Protein AF-A0A6B3H8A5-F1 (afdb_monomer_lite)

Structure (mmCIF, N/CA/C/O backbone):
data_AF-A0A6B3H8A5-F1
#
_entry.id   AF-A0A6B3H8A5-F1
#
loop_
_atom_site.group_PDB
_atom_site.id
_atom_site.type_symbol
_atom_site.label_atom_id
_atom_site.label_alt_id
_atom_site.label_comp_id
_atom_site.label_asym_id
_atom_site.label_entity_id
_atom_site.label_seq_id
_atom_site.pdbx_PDB_ins_code
_atom_site.Cartn_x
_atom_site.Cartn_y
_atom_site.Cartn_z
_atom_site.occupancy
_atom_site.B_iso_or_equiv
_atom_site.auth_seq_id
_atom_site.auth_comp_id
_atom_site.auth_asym_id
_atom_site.auth_atom_id
_atom_site.pdbx_PDB_model_num
ATOM 1 N N . GLU A 1 1 ? 2.413 9.505 29.771 1.00 79.94 1 GLU A N 1
ATOM 2 C CA . GLU A 1 1 ? 3.469 8.481 29.616 1.00 79.94 1 GLU A CA 1
ATOM 3 C C . GLU A 1 1 ? 2.897 7.244 28.940 1.00 79.94 1 GLU A C 1
ATOM 5 O O . GLU A 1 1 ? 1.714 6.967 29.110 1.00 79.94 1 GLU A O 1
ATOM 10 N N . LEU A 1 2 ? 3.704 6.527 28.157 1.00 90.12 2 LEU A N 1
ATOM 11 C CA . LEU A 1 2 ? 3.282 5.300 27.485 1.00 90.12 2 LEU A CA 1
ATOM 12 C C . LEU A 1 2 ? 3.453 4.103 28.429 1.00 90.12 2 LEU A C 1
ATOM 14 O O . LEU A 1 2 ? 4.561 3.814 28.875 1.00 90.12 2 LEU A O 1
ATOM 18 N N . THR A 1 3 ? 2.366 3.391 28.726 1.00 97.56 3 THR A N 1
ATOM 19 C CA . THR A 1 3 ? 2.432 2.185 29.565 1.00 97.56 3 THR A CA 1
ATOM 20 C C . THR A 1 3 ? 3.146 1.049 28.828 1.00 97.56 3 THR A C 1
ATOM 22 O O . THR A 1 3 ? 3.123 0.983 27.599 1.00 97.56 3 THR A O 1
ATOM 25 N N . ARG A 1 4 ? 3.728 0.089 29.562 1.00 96.69 4 ARG A N 1
ATOM 26 C CA . ARG A 1 4 ? 4.323 -1.126 28.965 1.00 96.69 4 ARG A CA 1
ATOM 27 C C . ARG A 1 4 ? 3.332 -1.861 28.053 1.00 96.69 4 ARG A C 1
ATOM 29 O O . ARG A 1 4 ? 3.708 -2.297 26.971 1.00 96.69 4 ARG A O 1
ATOM 36 N N . ALA A 1 5 ? 2.073 -1.974 28.482 1.00 96.56 5 ALA A N 1
ATOM 37 C CA . ALA A 1 5 ? 1.014 -2.592 27.689 1.00 96.56 5 ALA A CA 1
ATOM 38 C C . ALA A 1 5 ? 0.718 -1.792 26.408 1.00 96.56 5 ALA A C 1
ATOM 40 O O . ALA A 1 5 ? 0.608 -2.381 25.337 1.00 96.56 5 ALA A O 1
ATOM 41 N N . GLY A 1 6 ? 0.666 -0.457 26.495 1.00 97.00 6 GLY A N 1
ATOM 42 C CA . GLY A 1 6 ? 0.504 0.415 25.330 1.00 97.00 6 GLY A CA 1
ATOM 43 C C . GLY A 1 6 ? 1.667 0.299 24.343 1.0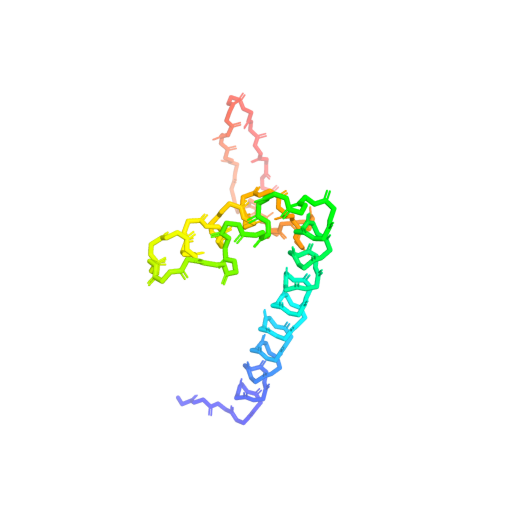0 97.00 6 GLY A C 1
ATOM 44 O O . GLY A 1 6 ? 1.444 0.187 23.141 1.00 97.00 6 GLY A O 1
ATOM 45 N N . ALA A 1 7 ? 2.904 0.243 24.842 1.00 97.06 7 ALA A N 1
ATOM 46 C CA . ALA A 1 7 ? 4.092 0.024 24.019 1.00 97.06 7 ALA A CA 1
ATOM 47 C C . ALA A 1 7 ? 4.052 -1.326 23.288 1.00 97.06 7 ALA A C 1
ATOM 49 O O . ALA A 1 7 ? 4.298 -1.380 22.084 1.00 97.06 7 ALA A O 1
ATOM 50 N N . ALA A 1 8 ? 3.684 -2.403 23.988 1.00 97.06 8 ALA A N 1
ATOM 51 C CA . ALA A 1 8 ? 3.545 -3.727 23.387 1.00 97.06 8 ALA A CA 1
ATOM 52 C C . ALA A 1 8 ? 2.439 -3.760 22.317 1.00 97.06 8 ALA A C 1
ATOM 54 O O . ALA A 1 8 ? 2.660 -4.281 21.225 1.00 97.06 8 ALA A O 1
ATOM 55 N N . ALA A 1 9 ? 1.278 -3.154 22.591 1.00 96.56 9 ALA A N 1
ATOM 56 C CA . ALA A 1 9 ? 0.173 -3.078 21.637 1.00 96.56 9 ALA A CA 1
ATOM 57 C C . ALA A 1 9 ? 0.559 -2.316 20.357 1.00 96.56 9 ALA A C 1
ATOM 59 O O . ALA A 1 9 ? 0.251 -2.767 19.255 1.00 96.56 9 ALA A O 1
ATOM 60 N N . MET A 1 10 ? 1.283 -1.200 20.482 1.00 96.19 10 MET A N 1
ATOM 61 C CA . MET A 1 10 ? 1.804 -0.478 19.316 1.00 96.19 10 MET A CA 1
ATOM 62 C C . MET A 1 10 ? 2.840 -1.295 18.543 1.00 96.19 10 MET A C 1
ATOM 64 O O . MET A 1 10 ? 2.823 -1.282 17.316 1.00 96.19 10 MET A O 1
ATOM 68 N N . GLY A 1 11 ? 3.705 -2.041 19.235 1.00 95.94 11 GLY A N 1
ATOM 69 C CA . GLY A 1 11 ? 4.651 -2.951 18.589 1.00 95.94 11 GLY A CA 1
ATOM 70 C C . GLY A 1 11 ? 3.946 -4.008 17.738 1.00 95.94 11 GLY A C 1
ATOM 71 O O . GLY A 1 11 ? 4.306 -4.205 16.580 1.00 95.94 11 GLY A O 1
ATOM 72 N N . VAL A 1 12 ? 2.890 -4.629 18.272 1.00 95.25 12 VAL A N 1
ATOM 73 C CA . VAL A 1 12 ? 2.063 -5.591 17.524 1.00 95.25 12 VAL A CA 1
ATOM 74 C C . VAL A 1 12 ? 1.377 -4.926 16.330 1.00 95.25 12 VAL A C 1
ATOM 76 O O . VAL A 1 12 ? 1.372 -5.495 15.241 1.00 95.25 12 VAL A O 1
ATOM 79 N N . LEU A 1 13 ? 0.840 -3.713 16.500 1.00 93.94 13 LEU A N 1
ATOM 80 C CA . LEU A 1 13 ? 0.220 -2.960 15.407 1.00 93.94 13 LEU A CA 1
ATOM 81 C C . LEU A 1 13 ? 1.207 -2.689 14.263 1.00 93.94 13 LEU A C 1
ATOM 83 O O . LEU A 1 13 ? 0.848 -2.873 13.103 1.00 93.94 13 LEU A O 1
ATOM 87 N N . LEU A 1 14 ? 2.433 -2.265 14.578 1.00 94.62 14 LEU A N 1
ATOM 88 C CA . LEU A 1 14 ? 3.475 -2.009 13.580 1.00 94.62 14 LEU A CA 1
ATOM 89 C C . LEU A 1 14 ? 3.938 -3.299 12.904 1.00 94.62 14 LEU A C 1
ATOM 91 O O . LEU A 1 14 ? 4.104 -3.318 11.686 1.00 94.62 14 LEU A O 1
ATOM 95 N N . LEU A 1 15 ? 4.103 -4.374 13.678 1.00 94.50 15 LEU A N 1
ATOM 96 C CA . LEU A 1 15 ? 4.491 -5.675 13.148 1.00 94.50 15 LEU A CA 1
ATOM 97 C C . LEU A 1 15 ? 3.448 -6.182 12.151 1.00 94.50 15 LEU A C 1
ATOM 99 O O . LEU A 1 15 ? 3.790 -6.451 11.009 1.00 94.50 15 LEU A O 1
ATOM 103 N N . LEU A 1 16 ? 2.177 -6.262 12.548 1.00 89.19 16 LEU A N 1
ATOM 104 C CA . LEU A 1 16 ? 1.115 -6.751 11.666 1.00 89.19 16 LEU A CA 1
ATOM 105 C C . LEU A 1 16 ? 0.889 -5.804 10.483 1.00 89.19 16 LEU A C 1
ATOM 107 O O . LEU A 1 16 ? 0.861 -6.234 9.333 1.00 89.19 16 LEU A O 1
ATOM 111 N N . GLY A 1 17 ? 0.773 -4.505 10.764 1.00 88.62 17 GLY A N 1
ATOM 112 C CA . GLY A 1 17 ? 0.473 -3.493 9.758 1.00 88.62 17 GLY A CA 1
ATOM 113 C C . GLY A 1 17 ? 1.574 -3.311 8.718 1.00 88.62 17 GLY A C 1
ATOM 114 O O . GLY A 1 17 ? 1.248 -2.993 7.578 1.00 88.62 17 GLY A O 1
ATOM 115 N N . GLY A 1 18 ? 2.843 -3.506 9.088 1.00 89.69 18 GLY A N 1
ATOM 116 C CA . GLY A 1 18 ? 3.991 -3.335 8.197 1.00 89.69 18 GLY A CA 1
ATOM 117 C C . GLY A 1 18 ? 4.493 -4.627 7.554 1.00 89.69 18 GLY A C 1
ATOM 118 O O . GLY A 1 18 ? 4.956 -4.586 6.417 1.00 89.69 18 GLY A O 1
ATOM 119 N N . HIS A 1 19 ? 4.407 -5.769 8.241 1.00 92.56 19 HIS A N 1
ATOM 120 C CA . HIS A 1 19 ? 4.973 -7.023 7.741 1.00 92.56 19 HIS A CA 1
ATOM 121 C C . HIS A 1 19 ? 4.093 -7.666 6.667 1.00 92.56 19 HIS A C 1
ATOM 123 O O . HIS A 1 19 ? 4.539 -7.866 5.541 1.00 92.56 19 HIS A O 1
ATOM 129 N N . GLU A 1 20 ? 2.841 -7.987 7.003 1.00 89.88 20 GLU A N 1
ATOM 130 C CA . GLU A 1 20 ? 1.966 -8.766 6.119 1.00 89.88 20 GLU A CA 1
ATOM 131 C C . GLU A 1 20 ? 1.609 -7.990 4.845 1.00 89.88 20 GLU A C 1
ATOM 133 O O . GLU A 1 20 ? 1.687 -8.523 3.740 1.00 89.88 20 GLU A O 1
ATOM 138 N N . THR A 1 21 ? 1.280 -6.705 4.983 1.00 92.38 21 THR A N 1
ATOM 139 C CA . THR A 1 21 ? 0.888 -5.854 3.853 1.00 92.38 21 THR A CA 1
ATOM 140 C C . THR A 1 21 ? 2.035 -5.676 2.856 1.00 92.38 21 THR A C 1
ATOM 142 O O . THR A 1 21 ? 1.863 -5.928 1.665 1.00 92.38 21 THR A O 1
ATOM 145 N N . THR A 1 22 ? 3.228 -5.321 3.335 1.00 94.56 22 THR A N 1
ATOM 146 C CA . THR A 1 22 ? 4.405 -5.101 2.485 1.00 94.56 22 THR A CA 1
ATOM 147 C C . THR A 1 22 ? 4.863 -6.396 1.819 1.00 94.56 22 THR A C 1
ATOM 149 O O . THR A 1 22 ? 5.131 -6.400 0.618 1.00 94.56 22 THR A O 1
ATOM 152 N N . ALA A 1 23 ? 4.904 -7.510 2.561 1.00 94.88 23 ALA A N 1
ATOM 153 C CA . ALA A 1 23 ? 5.284 -8.809 2.007 1.00 94.88 23 ALA A CA 1
ATOM 154 C C . ALA A 1 23 ? 4.326 -9.257 0.890 1.00 94.88 23 ALA A C 1
ATOM 156 O O . ALA A 1 23 ? 4.777 -9.698 -0.171 1.00 94.88 23 ALA A O 1
ATOM 157 N N . ASN A 1 24 ? 3.015 -9.081 1.089 1.00 94.38 24 ASN A N 1
ATOM 158 C CA . ASN A 1 24 ? 2.012 -9.390 0.071 1.00 94.38 24 ASN A CA 1
ATOM 159 C C . ASN A 1 24 ? 2.149 -8.477 -1.154 1.00 94.38 24 ASN A C 1
ATOM 161 O O . ASN A 1 24 ? 2.097 -8.967 -2.281 1.00 94.38 24 ASN A O 1
ATOM 165 N N . MET A 1 25 ? 2.384 -7.176 -0.951 1.00 96.31 25 MET A N 1
ATOM 166 C CA . MET A 1 25 ? 2.562 -6.218 -2.045 1.00 96.31 25 MET A CA 1
ATOM 167 C C . MET A 1 25 ? 3.776 -6.556 -2.918 1.00 96.31 25 MET A C 1
ATOM 169 O O . MET A 1 25 ? 3.666 -6.576 -4.142 1.00 96.31 25 MET A O 1
ATOM 173 N N . ILE A 1 26 ? 4.918 -6.878 -2.303 1.00 96.44 26 ILE A N 1
ATOM 174 C CA . ILE A 1 26 ? 6.137 -7.281 -3.023 1.00 96.44 26 ILE A CA 1
ATOM 175 C C . ILE A 1 26 ? 5.909 -8.589 -3.783 1.00 96.44 26 ILE A C 1
ATOM 177 O O . ILE A 1 26 ? 6.298 -8.702 -4.946 1.00 96.44 26 ILE A O 1
ATOM 181 N N . SER A 1 27 ? 5.267 -9.570 -3.145 1.00 97.06 27 SER A N 1
ATOM 182 C CA . SER A 1 27 ? 5.028 -10.885 -3.749 1.00 97.06 27 SER A CA 1
ATOM 183 C C . SER A 1 27 ? 4.099 -10.786 -4.961 1.00 97.06 27 SER A C 1
ATOM 185 O O . SER A 1 27 ? 4.424 -11.298 -6.031 1.00 97.06 27 SER A O 1
ATOM 187 N N . LEU A 1 28 ? 2.976 -10.075 -4.826 1.00 97.44 28 LEU A N 1
ATOM 188 C CA . LEU A 1 28 ? 2.033 -9.857 -5.926 1.00 97.44 28 LEU A CA 1
ATOM 189 C C . LEU A 1 28 ? 2.616 -8.959 -7.019 1.00 97.44 28 LEU A C 1
ATOM 191 O O . LEU A 1 28 ? 2.411 -9.238 -8.196 1.00 97.44 28 LEU A O 1
ATOM 195 N N . GLY A 1 29 ? 3.368 -7.919 -6.650 1.00 97.50 29 GLY A N 1
ATOM 196 C CA . GLY A 1 29 ? 4.069 -7.065 -7.608 1.00 97.50 29 GLY A CA 1
ATOM 197 C C . GLY A 1 29 ? 5.076 -7.857 -8.436 1.00 97.50 29 GLY A C 1
ATOM 198 O O . GLY A 1 29 ? 5.113 -7.730 -9.655 1.00 97.50 29 GLY A O 1
ATOM 199 N N . THR A 1 30 ? 5.832 -8.742 -7.785 1.00 97.25 30 THR A N 1
ATOM 200 C CA . THR A 1 30 ? 6.779 -9.642 -8.455 1.00 97.25 30 THR A CA 1
ATOM 201 C C . THR A 1 30 ? 6.057 -10.580 -9.417 1.00 97.25 30 THR A C 1
ATOM 203 O O . THR A 1 30 ? 6.463 -10.682 -10.571 1.00 97.25 30 THR A O 1
ATOM 206 N N . LEU A 1 31 ? 4.972 -11.226 -8.976 1.00 98.12 31 LEU A N 1
ATOM 207 C CA . LEU A 1 31 ? 4.161 -12.091 -9.835 1.00 98.12 31 LEU A CA 1
ATOM 208 C C . LEU A 1 31 ? 3.645 -11.334 -11.068 1.00 98.12 31 LEU A C 1
ATOM 210 O O . LEU A 1 31 ? 3.850 -11.783 -12.190 1.00 98.12 31 LEU A O 1
ATOM 214 N N . LEU A 1 32 ? 3.052 -10.154 -10.866 1.00 97.94 32 LEU A N 1
ATOM 215 C CA . LEU A 1 32 ? 2.508 -9.342 -11.953 1.00 97.94 32 LEU A CA 1
ATOM 216 C C . LEU A 1 32 ? 3.584 -8.940 -12.970 1.00 97.94 32 LEU A C 1
ATOM 218 O O . LEU A 1 32 ? 3.334 -8.972 -14.172 1.00 97.94 32 LEU A O 1
ATOM 222 N N . LEU A 1 33 ? 4.778 -8.573 -12.503 1.00 97.88 33 LEU A N 1
ATOM 223 C CA . LEU A 1 33 ? 5.897 -8.224 -13.377 1.00 97.88 33 LEU A CA 1
ATOM 224 C C . LEU A 1 33 ? 6.426 -9.434 -14.156 1.00 97.88 33 LEU A C 1
ATOM 226 O O . LEU A 1 33 ? 6.791 -9.287 -15.320 1.00 97.88 33 LEU A O 1
ATOM 230 N N . LEU A 1 34 ? 6.442 -10.625 -13.552 1.00 98.19 34 LEU A N 1
ATOM 231 C CA . LEU A 1 34 ? 6.813 -11.860 -14.250 1.00 98.19 34 LEU A CA 1
ATOM 232 C C . LEU A 1 34 ? 5.808 -12.224 -15.352 1.00 98.19 34 LEU A C 1
ATOM 234 O O . LEU A 1 34 ? 6.224 -12.698 -16.407 1.00 98.19 34 LEU A O 1
ATOM 238 N N . ASP A 1 35 ? 4.521 -11.932 -15.149 1.00 98.38 35 ASP A N 1
ATOM 239 C CA . ASP A 1 35 ? 3.483 -12.075 -16.179 1.00 98.38 35 ASP A CA 1
ATOM 240 C C . ASP A 1 35 ? 3.590 -11.006 -17.293 1.00 98.38 35 ASP A C 1
ATOM 242 O O . ASP A 1 35 ? 3.026 -11.178 -18.374 1.00 98.38 35 ASP A O 1
ATOM 246 N N . HIS A 1 36 ? 4.339 -9.916 -17.065 1.00 98.06 36 HIS A N 1
ATOM 247 C CA . HIS A 1 36 ? 4.532 -8.798 -18.002 1.00 98.06 36 HIS A CA 1
ATOM 248 C C . HIS A 1 36 ? 6.029 -8.519 -18.258 1.00 98.06 36 HIS A C 1
ATOM 250 O O . HIS A 1 36 ? 6.544 -7.459 -17.876 1.00 98.06 36 HIS A O 1
ATOM 256 N N . PRO A 1 37 ? 6.747 -9.432 -18.940 1.00 97.81 37 PRO A N 1
ATOM 257 C CA . PRO A 1 37 ? 8.206 -9.393 -19.058 1.00 97.81 37 PRO A CA 1
ATOM 258 C C . PRO A 1 37 ? 8.751 -8.113 -19.707 1.00 97.81 37 PRO A C 1
ATOM 260 O O . PRO A 1 37 ? 9.824 -7.648 -19.323 1.00 97.81 37 PRO A O 1
ATOM 263 N N . ASP A 1 38 ? 8.007 -7.498 -20.629 1.00 98.00 38 ASP A N 1
ATOM 264 C CA . ASP A 1 38 ? 8.402 -6.230 -21.258 1.00 98.00 38 ASP A CA 1
ATOM 265 C C . ASP A 1 38 ? 8.445 -5.076 -20.244 1.00 98.00 38 ASP A C 1
ATOM 267 O O . ASP A 1 38 ? 9.334 -4.226 -20.286 1.00 98.00 38 ASP A O 1
ATOM 271 N N . GLN A 1 39 ? 7.496 -5.042 -19.301 1.00 97.38 39 GLN A N 1
ATOM 272 C CA . GLN A 1 39 ? 7.469 -4.032 -18.240 1.00 97.38 39 GLN A CA 1
ATOM 273 C C . GLN A 1 39 ? 8.537 -4.315 -17.183 1.00 97.38 39 GLN A C 1
ATOM 275 O O . GLN A 1 39 ? 9.217 -3.389 -16.742 1.00 97.38 39 GLN A O 1
ATOM 280 N N . LEU A 1 40 ? 8.744 -5.589 -16.834 1.00 98.06 40 LEU A N 1
ATOM 281 C CA . LEU A 1 40 ? 9.834 -6.002 -15.954 1.00 98.06 40 LEU A CA 1
ATOM 282 C C . LEU A 1 40 ? 11.200 -5.585 -16.511 1.00 98.06 40 LEU A C 1
ATOM 284 O O . LEU A 1 40 ? 12.001 -5.016 -15.774 1.00 98.06 40 LEU A O 1
ATOM 288 N N . ALA A 1 41 ? 11.458 -5.817 -17.802 1.00 98.00 41 ALA A N 1
ATOM 289 C CA . ALA A 1 41 ? 12.708 -5.414 -18.443 1.00 98.00 41 ALA A CA 1
ATOM 290 C C . ALA A 1 41 ? 12.931 -3.898 -18.338 1.00 98.00 41 ALA A C 1
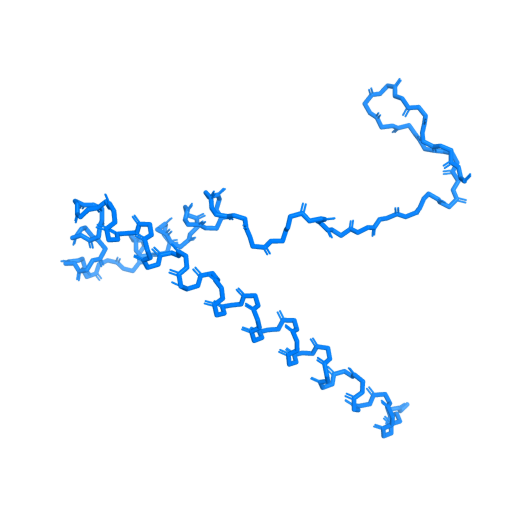ATOM 292 O O . ALA A 1 41 ? 14.006 -3.462 -17.937 1.00 98.00 41 ALA A O 1
ATOM 293 N N . ARG A 1 42 ? 11.893 -3.085 -18.584 1.00 96.75 42 ARG A N 1
ATOM 294 C CA . ARG A 1 42 ? 11.975 -1.618 -18.458 1.00 96.75 42 ARG A CA 1
ATOM 295 C C . ARG A 1 42 ? 12.358 -1.145 -17.055 1.00 96.75 42 ARG A C 1
ATOM 297 O O . ARG A 1 42 ? 13.045 -0.139 -16.939 1.00 96.75 42 ARG A O 1
ATOM 304 N N . ILE A 1 43 ? 11.901 -1.834 -16.011 1.00 96.88 43 ILE A N 1
ATOM 305 C CA . ILE A 1 43 ? 12.207 -1.488 -14.613 1.00 96.88 43 ILE A CA 1
ATOM 306 C C . ILE A 1 43 ? 13.579 -2.033 -14.196 1.00 96.88 43 ILE A C 1
ATOM 308 O O . ILE A 1 43 ? 14.281 -1.393 -13.424 1.00 96.88 43 ILE A O 1
ATOM 312 N N . ARG A 1 44 ? 13.967 -3.215 -14.685 1.00 97.19 44 ARG A N 1
ATOM 313 C CA . ARG A 1 44 ? 15.247 -3.857 -14.354 1.00 97.19 44 ARG A CA 1
ATOM 314 C C . ARG A 1 4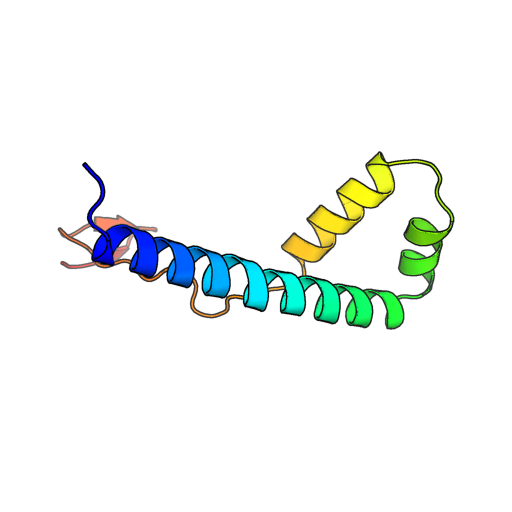4 ? 16.437 -3.169 -15.023 1.00 97.19 44 ARG A C 1
ATOM 316 O O . ARG A 1 44 ? 17.491 -3.069 -14.409 1.00 97.19 44 ARG A O 1
ATOM 323 N N . ASP A 1 45 ? 16.268 -2.743 -16.272 1.00 97.81 45 ASP A N 1
ATOM 324 C CA . ASP A 1 45 ? 17.365 -2.288 -17.133 1.00 97.81 45 ASP A CA 1
ATOM 325 C C . ASP A 1 45 ? 17.522 -0.751 -17.144 1.00 97.81 45 ASP A C 1
ATOM 327 O O . ASP A 1 45 ? 18.335 -0.218 -17.896 1.00 97.81 45 ASP A O 1
ATOM 331 N N . THR A 1 46 ? 16.737 -0.024 -16.340 1.00 97.00 46 THR A N 1
ATOM 332 C CA . THR A 1 46 ? 16.796 1.443 -16.233 1.00 97.00 46 THR A CA 1
ATOM 333 C C . THR A 1 46 ? 17.712 1.895 -15.096 1.00 97.00 46 THR A C 1
ATOM 335 O O . THR A 1 46 ? 17.642 1.368 -13.989 1.00 97.00 46 THR A O 1
ATOM 338 N N . ASP A 1 47 ? 18.494 2.946 -15.343 1.00 97.31 47 ASP A N 1
ATOM 339 C CA . ASP A 1 47 ? 19.230 3.680 -14.303 1.00 97.31 47 ASP A CA 1
ATOM 340 C C . ASP A 1 47 ? 18.436 4.885 -13.758 1.00 97.31 47 ASP A C 1
ATOM 342 O O . ASP A 1 47 ? 18.889 5.552 -12.829 1.00 97.31 47 ASP A O 1
ATOM 346 N N . ASP A 1 48 ? 17.263 5.191 -14.330 1.00 98.00 48 ASP A N 1
ATOM 347 C CA . ASP A 1 48 ? 16.408 6.308 -13.908 1.00 98.00 48 ASP A CA 1
ATOM 348 C C . ASP A 1 48 ? 15.508 5.916 -12.714 1.00 98.00 48 ASP A C 1
ATOM 350 O O . ASP A 1 48 ? 14.556 5.140 -12.890 1.00 98.00 48 ASP A O 1
ATOM 354 N N . PRO A 1 49 ? 15.725 6.484 -11.508 1.00 97.00 49 PRO A N 1
ATOM 355 C CA . PRO A 1 49 ? 14.902 6.198 -10.334 1.00 97.00 49 PRO A CA 1
ATOM 356 C C . PRO A 1 49 ? 13.437 6.620 -10.493 1.00 97.00 49 PRO A C 1
ATOM 358 O O . PRO A 1 49 ? 12.568 6.058 -9.824 1.00 97.00 49 PRO A O 1
ATOM 361 N N . ALA A 1 50 ? 13.136 7.588 -11.368 1.00 97.81 50 ALA A N 1
ATOM 362 C CA . ALA A 1 50 ? 11.767 8.036 -11.608 1.00 97.81 50 ALA A CA 1
ATOM 363 C C . ALA A 1 50 ? 10.922 6.945 -12.282 1.00 97.81 50 ALA A C 1
ATOM 365 O O . ALA A 1 50 ? 9.732 6.821 -11.988 1.00 97.81 50 ALA A O 1
ATOM 366 N N . VAL A 1 51 ? 11.536 6.108 -13.127 1.00 97.62 51 VAL A N 1
ATOM 367 C CA . VAL A 1 51 ? 10.866 4.956 -13.752 1.00 97.62 51 VAL A CA 1
ATOM 368 C C . VAL A 1 51 ? 10.483 3.921 -12.696 1.00 97.62 51 VAL A C 1
ATOM 370 O O . VAL A 1 51 ? 9.355 3.428 -12.699 1.00 97.62 51 VAL A O 1
ATOM 373 N N . VAL A 1 52 ? 11.388 3.630 -11.757 1.00 97.00 52 VAL A N 1
ATOM 374 C CA . VAL A 1 52 ? 11.124 2.690 -10.657 1.00 97.00 52 VAL A CA 1
ATOM 375 C C . VAL A 1 52 ? 10.026 3.228 -9.738 1.00 97.00 52 VAL A C 1
ATOM 377 O O . VAL A 1 52 ? 9.100 2.495 -9.400 1.00 97.00 52 VAL A O 1
ATOM 380 N N . ALA A 1 53 ? 10.078 4.514 -9.378 1.00 97.75 53 ALA A N 1
ATOM 381 C CA . ALA A 1 53 ? 9.049 5.145 -8.556 1.00 97.75 53 ALA A CA 1
ATOM 382 C C . ALA A 1 53 ? 7.665 5.091 -9.227 1.00 97.75 53 ALA A C 1
ATOM 384 O O . ALA A 1 53 ? 6.691 4.692 -8.593 1.00 97.75 53 ALA A O 1
ATOM 385 N N . ALA A 1 54 ? 7.583 5.406 -10.523 1.00 97.88 54 ALA A N 1
ATOM 386 C CA . ALA A 1 54 ? 6.337 5.316 -11.279 1.00 97.88 54 ALA A CA 1
ATOM 387 C C . ALA A 1 54 ? 5.795 3.878 -11.345 1.00 97.88 54 ALA A C 1
ATOM 389 O O . ALA A 1 54 ? 4.589 3.671 -11.234 1.00 97.88 54 ALA A O 1
ATOM 390 N N . ALA A 1 55 ? 6.672 2.878 -11.482 1.00 97.31 55 ALA A N 1
ATOM 391 C CA . ALA A 1 55 ? 6.265 1.479 -11.444 1.00 97.31 55 ALA A CA 1
ATOM 392 C C . ALA A 1 55 ? 5.701 1.077 -10.075 1.00 97.31 55 ALA A C 1
ATOM 394 O O . ALA A 1 55 ? 4.695 0.378 -10.022 1.00 97.31 55 ALA A O 1
ATOM 395 N N . VAL A 1 56 ? 6.295 1.538 -8.969 1.00 97.06 56 VAL A N 1
ATOM 396 C CA . VAL A 1 56 ? 5.759 1.287 -7.619 1.00 97.06 56 VAL A CA 1
ATOM 397 C C . VAL A 1 56 ? 4.358 1.882 -7.463 1.00 97.06 56 VAL A C 1
ATOM 399 O O . VAL A 1 56 ? 3.459 1.178 -7.005 1.00 97.06 56 VAL A O 1
ATOM 402 N N . GLU A 1 57 ? 4.145 3.130 -7.887 1.00 98.06 57 GLU A N 1
ATOM 403 C CA . GLU A 1 57 ? 2.817 3.763 -7.863 1.00 98.06 57 GLU A CA 1
ATOM 404 C C . GLU A 1 57 ? 1.801 2.986 -8.711 1.00 98.06 57 GLU A C 1
ATOM 406 O O . GLU A 1 57 ? 0.663 2.766 -8.292 1.00 98.06 57 GLU A O 1
ATOM 411 N N . GLU A 1 58 ? 2.218 2.497 -9.879 1.00 97.81 58 GLU A N 1
ATOM 412 C CA . GLU A 1 58 ? 1.348 1.718 -10.757 1.00 97.81 58 GLU A CA 1
ATOM 413 C C . GLU A 1 58 ? 1.003 0.345 -10.169 1.00 97.81 58 GLU A C 1
ATOM 415 O O . GLU A 1 58 ? -0.149 -0.091 -10.239 1.00 97.81 58 GLU A O 1
ATOM 420 N N . LEU A 1 59 ? 1.962 -0.316 -9.515 1.00 97.56 59 LEU A N 1
ATOM 421 C CA . LEU A 1 59 ? 1.702 -1.541 -8.768 1.00 97.56 59 LEU A CA 1
ATOM 422 C C . LEU A 1 59 ? 0.700 -1.279 -7.633 1.00 97.56 59 LEU A C 1
ATOM 424 O O . LEU A 1 59 ? -0.253 -2.043 -7.497 1.00 97.56 59 LEU A O 1
ATOM 428 N N . LEU A 1 60 ? 0.867 -0.201 -6.856 1.00 95.88 60 LEU A N 1
ATOM 429 C CA . LEU A 1 60 ? -0.051 0.179 -5.770 1.00 95.88 60 LEU A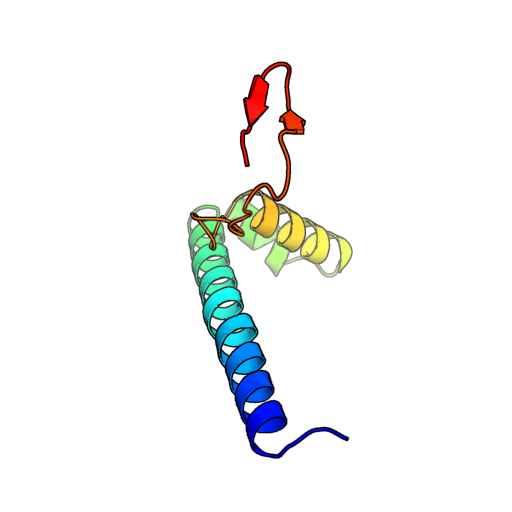 CA 1
ATOM 430 C C . LEU A 1 60 ? -1.457 0.533 -6.274 1.00 95.88 60 LEU A C 1
ATOM 432 O O . LEU A 1 60 ? -2.440 0.314 -5.567 1.00 95.88 60 LEU A O 1
ATOM 436 N N . ARG A 1 61 ? -1.565 1.073 -7.493 1.00 96.19 61 ARG A N 1
ATOM 437 C CA . ARG A 1 61 ? -2.845 1.356 -8.154 1.00 96.19 61 ARG A CA 1
ATOM 438 C C . ARG A 1 61 ? -3.527 0.079 -8.646 1.00 96.19 61 ARG A C 1
ATOM 440 O O . ARG A 1 61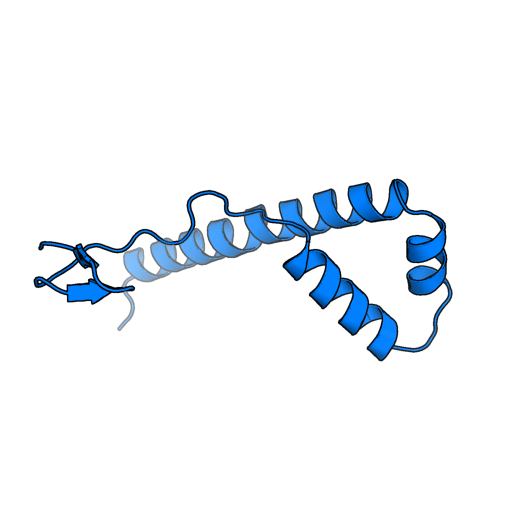 ? -4.750 -0.031 -8.560 1.00 96.19 61 ARG A O 1
ATOM 447 N N . TYR A 1 62 ? -2.760 -0.841 -9.228 1.00 96.31 62 TYR A N 1
ATOM 448 C CA . TYR A 1 62 ? -3.290 -2.040 -9.876 1.00 96.31 62 TYR A CA 1
ATOM 449 C C . TYR A 1 62 ? -3.615 -3.154 -8.876 1.00 96.31 62 TYR A C 1
ATOM 451 O O . TYR A 1 62 ? -4.646 -3.818 -8.991 1.00 96.31 62 TYR A O 1
ATOM 459 N N . LEU A 1 63 ? -2.748 -3.362 -7.886 1.00 95.38 63 LEU A N 1
ATOM 460 C CA . LEU A 1 63 ? -2.887 -4.421 -6.896 1.00 95.38 63 LEU A CA 1
ATOM 461 C C . LEU A 1 63 ? -3.620 -3.912 -5.656 1.00 95.38 63 LEU A C 1
ATOM 463 O O . LEU A 1 63 ? -3.329 -2.852 -5.113 1.00 95.38 63 LEU A O 1
ATOM 467 N N . SER A 1 64 ? -4.541 -4.729 -5.151 1.00 91.62 64 SER A N 1
ATOM 468 C CA . SER A 1 64 ? -5.162 -4.525 -3.846 1.00 91.62 64 SER A CA 1
ATOM 469 C C . SER A 1 64 ? -4.767 -5.671 -2.926 1.00 91.62 64 SER A C 1
ATOM 471 O O . SER A 1 64 ? -5.039 -6.826 -3.228 1.00 91.62 64 SER A O 1
ATOM 473 N N . ILE A 1 65 ? -4.148 -5.347 -1.793 1.00 90.44 65 ILE A N 1
ATOM 474 C CA . ILE A 1 65 ? -3.824 -6.304 -0.718 1.00 90.44 65 ILE A CA 1
ATOM 475 C C . ILE A 1 65 ? -4.775 -6.181 0.481 1.00 90.44 65 ILE A C 1
ATOM 477 O O . ILE A 1 65 ? -4.764 -7.014 1.383 1.00 90.44 65 ILE A O 1
ATOM 481 N N . VAL A 1 66 ? -5.608 -5.135 0.502 1.00 86.56 66 VAL A N 1
ATOM 482 C CA . VAL A 1 66 ? -6.608 -4.883 1.546 1.00 86.56 66 VAL A CA 1
ATOM 483 C C . VAL A 1 66 ? -7.982 -4.793 0.892 1.00 86.56 66 VAL A C 1
ATOM 485 O O . VAL A 1 66 ? -8.420 -3.726 0.469 1.00 86.56 66 VAL A O 1
ATOM 488 N N . HIS A 1 67 ? -8.685 -5.921 0.827 1.00 80.12 67 HIS A N 1
ATOM 489 C CA . HIS A 1 67 ? -9.964 -6.018 0.112 1.00 80.12 67 HIS A CA 1
ATOM 490 C C . HIS A 1 67 ? -11.166 -5.470 0.886 1.00 80.12 67 HIS A C 1
ATOM 492 O O . HIS A 1 67 ? -12.134 -5.015 0.288 1.00 80.12 67 HIS A O 1
ATOM 498 N N . LEU A 1 68 ? -11.119 -5.494 2.219 1.00 78.62 68 LEU A N 1
ATOM 499 C CA . LEU A 1 68 ? -12.232 -5.042 3.066 1.00 78.62 68 LEU A CA 1
ATOM 500 C C . LEU A 1 68 ? -12.107 -3.574 3.499 1.00 78.62 68 LEU A C 1
ATOM 502 O O . LEU A 1 68 ? -12.926 -3.095 4.285 1.00 78.62 68 LEU A O 1
ATOM 506 N N . GLY A 1 69 ? -11.094 -2.865 2.988 1.00 71.69 69 GLY A N 1
ATOM 507 C CA . GLY A 1 69 ? -10.816 -1.472 3.315 1.00 71.69 69 GLY A CA 1
ATOM 508 C C . GLY A 1 69 ? -10.718 -1.197 4.820 1.00 71.69 69 GLY A C 1
ATOM 509 O O . GLY A 1 69 ? -10.604 -2.089 5.664 1.00 71.69 69 GLY A O 1
ATOM 510 N N . ARG A 1 70 ? -10.768 0.086 5.177 1.00 79.56 70 ARG A N 1
ATOM 511 C CA . ARG A 1 70 ? -10.941 0.502 6.569 1.00 79.56 70 ARG A CA 1
ATOM 512 C C . ARG A 1 70 ? -12.434 0.616 6.855 1.00 79.56 70 ARG A C 1
ATOM 514 O O . ARG A 1 70 ? -13.103 1.467 6.277 1.00 79.56 70 ARG A O 1
ATOM 521 N N . ARG A 1 71 ? -12.939 -0.181 7.796 1.00 88.19 71 ARG A N 1
ATOM 522 C CA . ARG A 1 71 ? -14.318 -0.030 8.274 1.00 88.19 71 ARG A CA 1
ATOM 523 C C . ARG A 1 71 ? -14.501 1.341 8.932 1.00 88.19 71 ARG A C 1
ATOM 525 O O . ARG A 1 71 ? -13.590 1.873 9.580 1.00 88.19 71 ARG A O 1
ATOM 532 N N . ARG A 1 72 ? -15.679 1.915 8.724 1.00 91.62 72 ARG A N 1
ATOM 533 C CA . ARG A 1 72 ? -16.160 3.148 9.346 1.00 91.62 72 ARG A CA 1
ATOM 534 C C . ARG A 1 72 ? -17.563 2.876 9.872 1.00 91.62 72 ARG A C 1
ATOM 536 O O . ARG A 1 72 ? -18.283 2.080 9.275 1.00 91.62 72 ARG A O 1
ATOM 543 N N . THR A 1 73 ? -17.911 3.542 10.959 1.00 94.25 73 THR A N 1
ATOM 544 C CA . THR A 1 73 ? -19.255 3.540 11.538 1.00 94.25 73 THR A CA 1
ATOM 545 C C . THR A 1 73 ? -19.727 4.986 11.552 1.00 94.25 73 THR A C 1
ATOM 547 O O . THR A 1 73 ? -18.946 5.863 11.929 1.00 94.25 73 THR A O 1
ATOM 550 N N . ALA A 1 74 ? -20.948 5.236 11.085 1.00 96.56 74 ALA A N 1
ATOM 551 C CA . ALA A 1 74 ? -21.555 6.555 11.158 1.00 96.56 74 ALA A CA 1
ATOM 552 C C . ALA A 1 74 ? -21.854 6.880 12.630 1.00 96.56 74 ALA A C 1
ATOM 554 O O . ALA A 1 74 ? -22.333 6.025 13.366 1.00 96.56 74 ALA A O 1
ATOM 555 N N . LEU A 1 75 ? -21.481 8.077 13.082 1.00 97.25 75 LEU A N 1
ATOM 556 C CA . LEU A 1 75 ? -21.796 8.541 14.443 1.00 97.25 75 LEU A CA 1
ATOM 557 C C . LEU A 1 75 ? -23.087 9.371 14.479 1.00 97.25 75 LEU A C 1
ATOM 559 O O . LEU A 1 75 ? -23.646 9.603 15.545 1.00 97.25 75 LEU A O 1
ATOM 563 N N . GLU A 1 76 ? -23.529 9.810 13.307 1.00 97.75 76 GLU A N 1
ATOM 564 C CA . GLU A 1 76 ? -24.750 10.548 13.019 1.00 97.75 76 GLU A CA 1
ATOM 565 C C . GLU A 1 76 ? -25.166 10.220 11.578 1.00 97.75 76 GLU A C 1
ATOM 567 O O . GLU A 1 76 ? -24.354 9.698 10.806 1.00 97.75 76 GLU A O 1
ATOM 572 N N . ASP A 1 77 ? -26.406 10.528 11.210 1.00 97.81 77 ASP A N 1
ATOM 573 C CA . ASP A 1 77 ? -26.875 10.357 9.837 1.00 97.81 77 ASP A CA 1
ATOM 574 C C . ASP A 1 77 ? -26.075 11.267 8.891 1.00 97.81 77 ASP A C 1
ATOM 576 O O . ASP A 1 77 ? -26.067 12.489 9.045 1.00 97.81 77 ASP A O 1
ATOM 580 N N . ILE A 1 78 ? -25.414 10.681 7.888 1.00 97.50 78 ILE A N 1
ATOM 581 C CA . ILE A 1 78 ? -24.590 11.419 6.916 1.00 97.50 78 ILE A CA 1
ATOM 582 C C . ILE A 1 78 ? -25.045 11.168 5.481 1.00 97.50 78 ILE A C 1
ATOM 584 O O . ILE A 1 78 ? -25.407 10.051 5.119 1.00 97.50 78 ILE A O 1
ATOM 588 N N . GLU A 1 79 ? -24.981 12.188 4.627 1.00 97.50 79 GLU A N 1
ATOM 589 C CA . GLU A 1 79 ? -25.290 12.053 3.202 1.00 97.50 79 GLU A CA 1
ATOM 590 C C . GLU A 1 79 ? -24.012 11.812 2.381 1.00 97.50 79 GLU A C 1
ATOM 592 O O . GLU A 1 79 ? -23.086 12.622 2.389 1.00 97.50 79 GLU A O 1
ATOM 597 N N . ILE A 1 80 ? -23.955 10.694 1.650 1.00 96.56 80 ILE A N 1
ATOM 598 C CA . ILE A 1 80 ? -22.863 10.367 0.723 1.00 96.56 80 ILE A CA 1
ATOM 599 C C . ILE A 1 80 ? -23.459 9.938 -0.618 1.00 96.56 80 ILE A C 1
ATOM 601 O O . ILE A 1 80 ? -24.202 8.960 -0.699 1.00 96.56 80 ILE 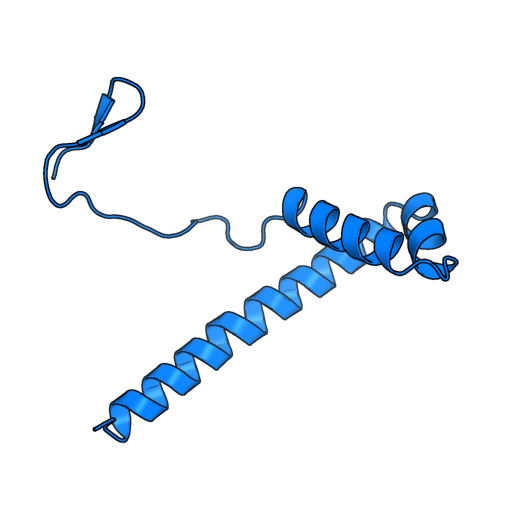A O 1
ATOM 605 N N . GLY A 1 81 ? -23.116 10.657 -1.691 1.00 96.62 81 GLY A N 1
ATOM 606 C CA . GLY A 1 81 ? -23.585 10.335 -3.045 1.00 96.62 81 GLY A CA 1
ATOM 607 C C . GLY A 1 81 ? -25.114 10.342 -3.180 1.00 96.62 81 GLY A C 1
ATOM 608 O O . GLY A 1 81 ? -25.663 9.474 -3.854 1.00 96.62 81 GLY A O 1
ATOM 609 N N . GLY A 1 82 ? -25.797 11.267 -2.495 1.00 96.94 82 GLY A N 1
ATOM 610 C CA . GLY A 1 82 ? -27.261 11.374 -2.496 1.00 96.94 82 GLY A CA 1
ATOM 611 C C . GLY A 1 82 ? -27.983 10.296 -1.681 1.00 96.94 82 GLY A C 1
ATOM 612 O O . GLY A 1 82 ? -29.189 10.115 -1.841 1.00 96.94 82 GLY A O 1
ATOM 613 N N . ARG A 1 83 ? -27.265 9.529 -0.846 1.00 97.62 83 ARG A N 1
ATOM 614 C CA . ARG A 1 83 ? -27.849 8.533 0.061 1.00 97.62 83 ARG A CA 1
ATOM 615 C C . ARG A 1 83 ? -27.486 8.829 1.508 1.00 97.62 83 ARG A C 1
ATOM 617 O O . ARG A 1 83 ? -26.316 9.044 1.815 1.00 97.62 83 ARG A O 1
ATOM 624 N N . THR A 1 84 ? -28.481 8.763 2.387 1.00 97.94 84 THR A N 1
ATOM 625 C CA . THR A 1 84 ? -28.278 8.826 3.836 1.00 97.94 84 THR A CA 1
ATOM 626 C C . THR A 1 84 ? -27.734 7.495 4.351 1.00 97.94 84 THR A C 1
ATOM 628 O O . THR A 1 84 ? -28.330 6.441 4.126 1.00 97.94 84 THR A O 1
ATOM 631 N N . ILE A 1 85 ? -26.600 7.544 5.043 1.00 97.38 85 ILE A N 1
ATOM 632 C CA . ILE A 1 85 ? -26.052 6.463 5.860 1.00 97.38 85 ILE A CA 1
ATOM 633 C C . ILE A 1 85 ? -26.446 6.778 7.298 1.00 97.38 85 ILE A C 1
ATOM 635 O O . ILE A 1 85 ? -25.991 7.784 7.837 1.00 97.38 85 ILE A O 1
ATOM 639 N N . ALA A 1 86 ? -27.308 5.948 7.880 1.00 96.44 86 ALA A N 1
ATOM 640 C CA . ALA A 1 86 ? -27.796 6.150 9.238 1.00 96.44 86 ALA A CA 1
ATOM 641 C C . ALA A 1 86 ? -26.729 5.817 10.291 1.00 96.44 86 ALA A C 1
ATOM 643 O O . ALA A 1 86 ? -25.856 4.975 10.034 1.00 96.44 86 ALA A O 1
ATOM 644 N N . ALA A 1 87 ? -26.833 6.469 11.450 1.00 94.62 87 ALA A N 1
ATOM 645 C CA . ALA A 1 87 ? -26.075 6.130 12.658 1.00 94.62 87 ALA A CA 1
ATOM 646 C C . ALA A 1 87 ? -26.375 4.710 13.177 1.00 94.62 87 ALA A C 1
ATOM 648 O O . ALA A 1 87 ? -27.547 4.269 13.097 1.00 94.62 87 ALA A O 1
#

Radius of gyration: 19.61 Å; chains: 1; bounding box: 48×24×51 Å

Foldseek 3Di:
DQDPVNVVVVVVCCCVVPPPQVVVLVVVLVVVCVVVVVLVCVCVVDPDVVSVVVSSVVSVVPDDPDPPPDDDDDPAFDDDPNDTDHD

Secondary structure (DSSP, 8-state):
---HHHHHHHHHHHHHHHHHHHHHHHHHHHHHHHH-HHHHHHHHS---HHHHHHHHHHHHHH--S-TT------SS-EEETTEEE--

Sequence (87 aa):
ELTRAGAAAMGVLLLLGGHETTANMISLGTLLLLDHPDQLARIRDTDDPAVVAAAVEELLRYLSIVHLGRRRTALEDIEIGGRTIAA

pLDDT: mean 94.87, std 4.98, range [71.69, 98.38]